Protein AF-A0A7Y7NU01-F1 (afdb_monomer)

Secondary structure (DSSP, 8-state):
-HHHHHHHHHHHHHHHHTT-EEEEEEPPPEEEEEEES-TTEEEEEEEETTEEEE---BTTBEEEEE---EEEEEEETTEEEEEE-GGGSEEEEEEETTEEEEEEEHHHHHTSPB-TTS-EEET--

pLDDT: mean 85.13, std 8.86, range [50.81, 93.75]

Solvent-accessible surface area (backbone atoms only — not comparable to full-atom values): 7264 Å² total; per-residue (Å²): 113,72,69,64,53,53,52,51,53,50,53,52,52,52,59,60,68,66,46,65,45,79,43,81,42,68,39,75,63,46,77,47,44,34,34,60,83,52,89,78,49,47,41,30,36,55,74,55,98,89,40,68,45,78,62,70,62,58,95,70,31,35,76,44,79,44,71,59,35,74,31,24,32,34,34,45,86,90,44,77,42,79,73,39,59,41,47,70,42,71,39,36,39,35,23,50,91,89,39,83,73,49,72,33,21,54,62,56,52,77,69,44,59,59,51,100,86,71,29,33,43,50,77,80,128

Nearest PDB structures (foldseek):
  4zhx-assembly1_B  TM=3.955E-01  e=5.283E-02  Homo sapiens
  6e4u-assembly1_B  TM=3.903E-01  e=1.399E-01  Rattus norvegicus
  5t5t-assembly1_B  TM=3.977E-01  e=1.325E-01  Rattus norvegicus
  8bik-assembly1_B  TM=3.915E-01  e=1.325E-01  Homo sapiens
  6c9j-assembly1_B  TM=3.916E-01  e=1.935E-01  Homo sapiens

Structure (mmCIF, N/CA/C/O backbone):
data_AF-A0A7Y7NU01-F1
#
_entry.id   AF-A0A7Y7NU01-F1
#
loop_
_atom_site.group_PDB
_atom_site.id
_atom_site.type_symbol
_atom_site.label_atom_id
_atom_site.label_alt_id
_atom_site.label_comp_id
_atom_site.label_asym_id
_atom_site.label_entity_id
_atom_site.label_seq_id
_atom_site.pdbx_PDB_ins_code
_atom_site.Cartn_x
_atom_site.Cartn_y
_atom_site.Cartn_z
_atom_site.occupancy
_atom_site.B_iso_or_equiv
_atom_site.auth_seq_id
_atom_site.auth_comp_id
_atom_site.auth_asym_id
_atom_site.auth_atom_id
_atom_site.pdbx_PDB_model_num
ATOM 1 N N . MET A 1 1 ? 42.199 12.076 -42.355 1.00 56.09 1 MET A N 1
ATOM 2 C CA . MET A 1 1 ? 41.916 12.281 -40.913 1.00 56.09 1 MET A CA 1
ATOM 3 C C . MET A 1 1 ? 40.520 12.841 -40.613 1.00 56.09 1 MET A C 1
ATOM 5 O O . MET A 1 1 ? 39.894 12.335 -39.696 1.00 56.09 1 MET A O 1
ATOM 9 N N . LYS A 1 2 ? 39.974 13.817 -41.366 1.00 61.47 2 LYS A N 1
ATOM 10 C CA . LYS A 1 2 ? 38.631 14.384 -41.079 1.00 61.47 2 LYS A CA 1
ATOM 11 C C . LYS A 1 2 ? 37.463 13.379 -41.192 1.00 61.47 2 LYS A C 1
ATOM 13 O O . LYS A 1 2 ? 36.565 13.400 -40.359 1.00 61.47 2 LYS A O 1
ATOM 18 N N . LYS A 1 3 ? 37.494 12.467 -42.177 1.00 63.00 3 LYS A N 1
ATOM 19 C CA . LYS A 1 3 ? 36.436 11.452 -42.384 1.00 63.00 3 LYS A CA 1
ATOM 20 C C . LYS A 1 3 ? 36.371 10.413 -41.255 1.00 63.00 3 LYS A C 1
ATOM 22 O O . LYS A 1 3 ? 35.284 10.080 -40.802 1.00 63.00 3 LYS A O 1
ATOM 27 N N . SER A 1 4 ? 37.521 9.954 -40.762 1.00 66.62 4 SER A N 1
ATOM 28 C CA . SER A 1 4 ? 37.606 8.982 -39.665 1.00 66.62 4 SER A CA 1
ATOM 29 C C . SER A 1 4 ? 37.166 9.569 -38.319 1.00 66.62 4 SER A C 1
ATOM 31 O O . SER A 1 4 ? 36.479 8.892 -37.562 1.00 66.62 4 SER A O 1
ATOM 33 N N . PHE A 1 5 ? 37.468 10.844 -38.054 1.00 73.00 5 PHE A N 1
ATOM 34 C CA . PHE A 1 5 ? 36.983 11.546 -36.859 1.00 73.00 5 PHE A CA 1
ATOM 35 C C . PHE A 1 5 ? 35.451 11.709 -36.855 1.00 73.00 5 PHE A C 1
ATOM 37 O O . PHE A 1 5 ? 34.803 11.454 -35.845 1.00 73.00 5 PHE A O 1
ATOM 44 N N . SER A 1 6 ? 34.851 12.058 -38.000 1.00 76.31 6 SER A N 1
ATOM 45 C CA . SER A 1 6 ? 33.394 12.234 -38.109 1.00 76.31 6 SER A CA 1
ATOM 46 C C . SER A 1 6 ? 32.619 10.926 -37.921 1.00 76.31 6 SER A C 1
ATOM 48 O O . SER A 1 6 ? 31.551 10.932 -37.317 1.00 76.31 6 SER A O 1
ATOM 50 N N . ILE A 1 7 ? 33.159 9.802 -38.406 1.00 79.00 7 ILE A N 1
ATOM 51 C CA . ILE A 1 7 ? 32.553 8.475 -38.212 1.00 79.00 7 ILE A CA 1
ATOM 52 C C . ILE A 1 7 ? 32.593 8.092 -36.730 1.00 79.00 7 ILE A C 1
ATOM 54 O O . ILE A 1 7 ? 31.606 7.597 -36.196 1.00 79.00 7 ILE A O 1
ATOM 58 N N . PHE A 1 8 ? 33.699 8.381 -36.044 1.00 80.62 8 PHE A N 1
ATOM 59 C CA . PHE A 1 8 ? 33.844 8.083 -34.622 1.00 80.62 8 PHE A CA 1
ATOM 60 C C . PHE A 1 8 ? 32.836 8.860 -33.754 1.00 80.62 8 PHE A C 1
ATOM 62 O O . PHE A 1 8 ? 32.182 8.275 -32.893 1.00 80.62 8 PHE A O 1
ATOM 69 N N . VAL A 1 9 ? 32.633 10.153 -34.033 1.00 80.25 9 VAL A N 1
ATOM 70 C CA . VAL A 1 9 ? 31.630 10.988 -33.340 1.00 80.25 9 VAL A CA 1
ATOM 71 C C . VAL A 1 9 ? 30.197 10.507 -33.611 1.00 80.25 9 VAL A C 1
ATOM 73 O O . VAL A 1 9 ? 29.367 10.496 -32.698 1.00 80.25 9 VAL A O 1
ATOM 76 N N . LEU A 1 10 ? 29.910 10.068 -34.842 1.00 79.94 10 LEU A N 1
ATOM 77 C CA . LEU A 1 10 ? 28.608 9.508 -35.213 1.00 79.94 10 LEU A CA 1
ATOM 78 C C . LEU A 1 10 ? 28.321 8.207 -34.445 1.00 79.94 10 LEU A C 1
ATOM 80 O O . LEU A 1 10 ? 27.246 8.059 -33.869 1.00 79.94 10 LEU A O 1
ATOM 84 N N . VAL A 1 11 ? 29.297 7.293 -34.386 1.00 79.88 11 VAL A N 1
ATOM 85 C CA . VAL A 1 11 ? 29.176 6.018 -33.660 1.00 79.88 11 VAL A CA 1
ATOM 86 C C . VAL A 1 11 ? 28.970 6.257 -32.163 1.00 79.88 11 VAL A C 1
ATOM 88 O O . VAL A 1 11 ? 28.079 5.653 -31.571 1.00 79.88 11 VAL A O 1
ATOM 91 N N . ILE A 1 12 ? 29.717 7.185 -31.555 1.00 77.44 12 ILE A N 1
ATOM 92 C CA . ILE A 1 12 ? 29.535 7.546 -30.139 1.00 77.44 12 ILE A CA 1
ATOM 93 C C . ILE A 1 12 ? 28.136 8.117 -29.886 1.00 77.44 12 ILE A C 1
ATOM 95 O O . ILE A 1 12 ? 27.485 7.712 -28.922 1.00 77.44 12 ILE A O 1
ATOM 99 N N . SER A 1 13 ? 27.646 9.007 -30.754 1.00 72.56 13 SER A N 1
ATOM 100 C CA . SER A 1 13 ? 26.300 9.575 -30.604 1.00 72.56 13 SER A CA 1
ATOM 101 C C . SER A 1 13 ? 25.223 8.492 -30.673 1.00 72.56 13 SER A C 1
ATOM 103 O O . SER A 1 13 ? 24.366 8.431 -29.795 1.00 72.56 13 SER A O 1
ATOM 105 N N . ILE A 1 14 ? 25.295 7.582 -31.650 1.00 74.88 14 ILE A N 1
ATOM 106 C CA . ILE A 1 14 ? 24.332 6.477 -31.792 1.00 74.88 14 ILE A CA 1
ATOM 107 C C . ILE A 1 14 ? 24.363 5.561 -30.558 1.00 74.88 14 ILE A C 1
ATOM 109 O O . ILE A 1 14 ? 23.308 5.229 -30.010 1.00 74.88 14 ILE A O 1
ATOM 113 N N . CYS A 1 15 ? 25.551 5.213 -30.055 1.00 68.00 15 CYS A N 1
ATOM 114 C CA . CYS A 1 15 ? 25.695 4.397 -28.847 1.00 68.00 15 CYS A CA 1
ATOM 115 C C . CYS A 1 15 ? 25.086 5.065 -27.600 1.00 68.00 15 CYS A C 1
ATOM 117 O O . CYS A 1 15 ? 24.532 4.372 -26.747 1.00 68.00 15 CYS A O 1
ATOM 119 N N . MET A 1 16 ? 25.130 6.399 -27.496 1.00 67.38 16 MET A N 1
ATOM 120 C CA . MET A 1 16 ? 24.507 7.124 -26.382 1.00 67.38 16 MET A CA 1
ATOM 121 C C . MET A 1 16 ? 22.975 7.145 -26.461 1.00 67.38 16 MET A C 1
ATOM 123 O O . MET A 1 16 ? 22.323 6.962 -25.433 1.00 67.38 16 MET A O 1
ATOM 127 N N . PHE A 1 17 ? 22.387 7.286 -27.654 1.00 64.88 17 PHE A N 1
ATOM 128 C CA . PHE A 1 17 ? 20.925 7.245 -27.829 1.00 64.88 17 PHE A CA 1
ATOM 129 C C . PHE A 1 17 ? 20.328 5.835 -27.689 1.00 64.88 17 PHE A C 1
ATOM 131 O O . PHE A 1 17 ? 19.162 5.694 -27.328 1.00 64.88 17 PHE A O 1
ATOM 138 N N . SER A 1 18 ? 21.135 4.792 -27.898 1.00 62.59 18 SER A N 1
ATOM 139 C CA . SER A 1 18 ? 20.713 3.384 -27.797 1.00 62.59 18 SER A CA 1
ATOM 140 C C . SER A 1 18 ? 20.455 2.911 -26.360 1.00 62.59 18 SER A C 1
ATOM 142 O O . SER A 1 18 ? 19.869 1.854 -26.153 1.00 62.59 18 SER A O 1
ATOM 144 N N . ASN A 1 19 ? 20.890 3.667 -25.347 1.00 64.44 19 ASN A N 1
ATOM 145 C CA . ASN A 1 19 ? 20.866 3.229 -23.948 1.00 64.44 19 ASN A CA 1
ATOM 146 C C . ASN A 1 19 ? 19.574 3.620 -23.205 1.00 64.44 19 ASN A C 1
ATOM 148 O O . ASN A 1 19 ? 19.583 3.850 -21.993 1.00 64.44 19 ASN A O 1
ATOM 152 N N . CYS A 1 20 ? 18.473 3.752 -23.948 1.00 70.75 20 CYS A N 1
ATOM 153 C CA . CYS A 1 20 ? 17.147 4.017 -23.413 1.00 70.75 20 CYS A CA 1
ATOM 154 C C . CYS A 1 20 ? 16.422 2.686 -23.189 1.00 70.75 20 CYS A C 1
ATOM 156 O O . CYS A 1 20 ? 16.002 2.033 -24.141 1.00 70.75 20 CYS A O 1
ATOM 158 N N . ALA A 1 21 ? 16.294 2.270 -21.931 1.00 80.94 21 ALA A N 1
ATOM 159 C CA . ALA A 1 21 ? 15.650 1.011 -21.569 1.00 80.94 21 ALA A CA 1
ATOM 160 C C . ALA A 1 21 ? 14.476 1.259 -20.620 1.00 80.94 21 ALA A C 1
ATOM 162 O O . ALA A 1 21 ? 14.574 2.059 -19.685 1.00 80.94 21 ALA A O 1
ATOM 163 N N . LYS A 1 22 ? 13.369 0.554 -20.857 1.00 83.94 22 LYS A N 1
ATOM 164 C CA . LYS A 1 22 ? 12.224 0.505 -19.946 1.00 83.94 22 LYS A CA 1
ATOM 165 C C . LYS A 1 22 ? 12.354 -0.732 -19.070 1.00 83.94 22 LYS A C 1
ATOM 167 O O . LYS A 1 22 ? 12.627 -1.816 -19.574 1.00 83.94 22 LYS A O 1
ATOM 172 N N . PHE A 1 23 ? 12.170 -0.547 -17.773 1.00 85.44 23 PHE A N 1
ATOM 173 C CA . PHE A 1 23 ? 12.178 -1.615 -16.788 1.00 85.44 23 PHE A CA 1
ATOM 174 C C . PHE A 1 23 ? 10.818 -1.663 -16.119 1.00 85.44 23 PHE A C 1
ATOM 176 O O . P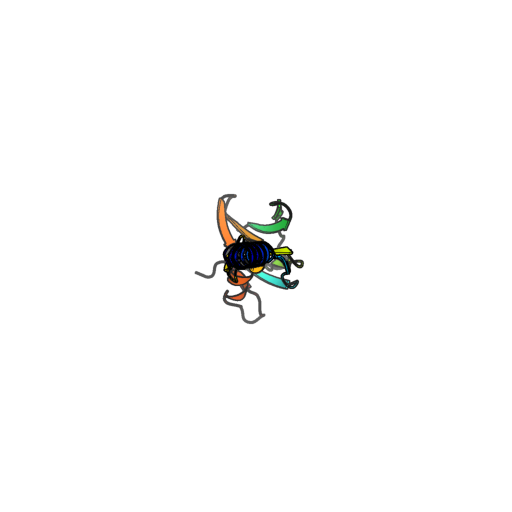HE A 1 23 ? 10.347 -0.647 -15.608 1.00 85.44 23 PHE A O 1
ATOM 183 N N . GLU A 1 24 ? 10.218 -2.844 -16.106 1.00 87.12 24 GLU A N 1
ATOM 184 C CA . GLU A 1 24 ? 9.020 -3.123 -15.328 1.00 87.12 24 GLU A CA 1
ATOM 185 C C . GLU A 1 24 ? 9.429 -3.619 -13.942 1.00 87.12 24 GLU A C 1
ATOM 187 O O . GLU A 1 24 ? 10.399 -4.364 -13.783 1.00 87.12 24 GLU A O 1
ATOM 192 N N . THR A 1 25 ? 8.704 -3.174 -12.926 1.00 86.31 25 THR A N 1
ATOM 193 C CA . THR A 1 25 ? 8.870 -3.626 -11.543 1.00 86.31 25 THR A CA 1
ATOM 194 C C . THR A 1 25 ? 7.524 -4.081 -11.011 1.00 86.31 25 THR A C 1
ATOM 196 O O . THR A 1 25 ? 6.491 -3.575 -11.439 1.00 86.31 25 THR A O 1
ATOM 199 N N . GLN A 1 26 ? 7.519 -5.015 -10.068 1.00 87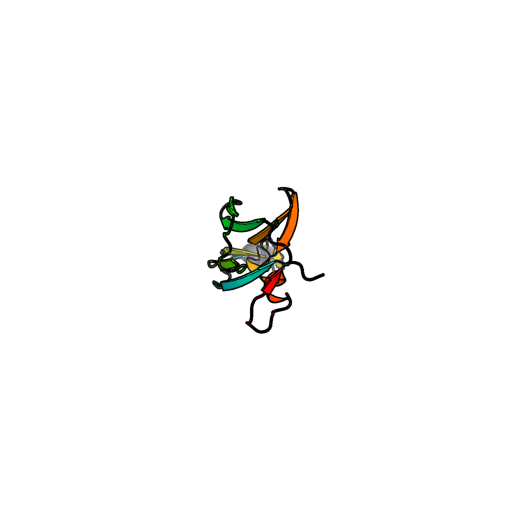.62 26 GLN A N 1
ATOM 200 C CA . GLN A 1 26 ? 6.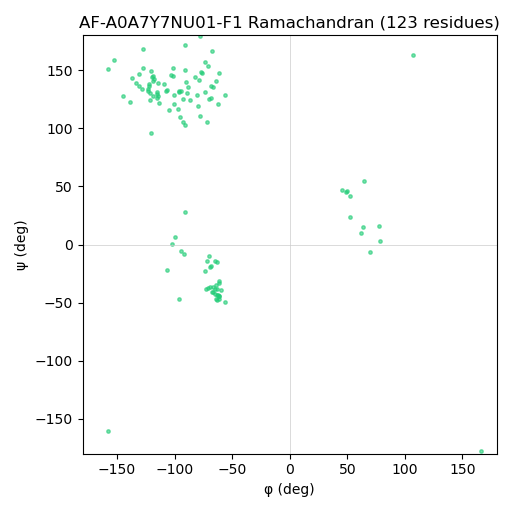297 -5.444 -9.394 1.00 87.62 26 GLN A CA 1
ATOM 201 C C . GLN A 1 26 ? 6.532 -5.506 -7.891 1.00 87.62 26 GLN A C 1
ATOM 203 O O . GLN A 1 26 ? 7.580 -5.992 -7.457 1.00 87.62 26 GLN A O 1
ATOM 208 N N . SER A 1 27 ? 5.551 -5.049 -7.113 1.00 88.31 27 SER A N 1
ATOM 209 C CA . SER A 1 27 ? 5.533 -5.330 -5.682 1.00 88.31 27 SER A CA 1
ATOM 210 C C . SER A 1 27 ? 5.158 -6.783 -5.426 1.00 88.31 27 SER A C 1
ATOM 212 O O . SER A 1 27 ? 4.514 -7.454 -6.235 1.00 88.31 27 SER A O 1
ATOM 214 N N . LYS A 1 28 ? 5.554 -7.280 -4.256 1.00 89.31 28 LYS A N 1
ATOM 215 C CA . LYS A 1 28 ? 5.103 -8.585 -3.774 1.00 89.31 28 LYS A CA 1
ATOM 216 C C . LYS A 1 28 ? 3.663 -8.479 -3.257 1.00 89.31 28 LYS A C 1
ATOM 218 O O . LYS A 1 28 ? 3.326 -7.451 -2.670 1.00 89.31 28 LYS A O 1
ATOM 223 N N . PRO A 1 29 ? 2.846 -9.537 -3.392 1.00 91.00 29 PRO A N 1
ATOM 224 C CA . PRO A 1 29 ? 1.554 -9.586 -2.722 1.00 91.00 29 PRO A CA 1
ATOM 225 C C . PRO A 1 29 ? 1.739 -9.537 -1.199 1.00 91.00 29 PRO A C 1
ATOM 227 O O . PRO A 1 29 ? 2.747 -10.016 -0.655 1.00 91.00 29 PRO A O 1
ATOM 230 N N . ARG A 1 30 ? 0.772 -8.927 -0.515 1.00 92.25 30 ARG A N 1
ATOM 231 C CA . ARG A 1 30 ? 0.790 -8.700 0.932 1.00 92.25 30 ARG A CA 1
ATOM 232 C C . ARG A 1 30 ? -0.572 -8.999 1.532 1.00 92.25 30 ARG A C 1
ATOM 234 O O . ARG A 1 30 ? -1.593 -8.679 0.932 1.00 92.25 30 ARG A O 1
ATOM 241 N N . HIS A 1 31 ? -0.554 -9.564 2.731 1.00 92.12 31 HIS A N 1
ATOM 242 C CA . HIS A 1 31 ? -1.731 -9.706 3.571 1.00 92.12 31 HIS A CA 1
ATOM 243 C C . HIS A 1 31 ? -1.524 -8.875 4.830 1.00 92.12 31 HIS A C 1
ATOM 245 O O . HIS A 1 31 ? -0.483 -8.994 5.481 1.00 92.12 31 HIS A O 1
ATOM 251 N N . TYR A 1 32 ? -2.504 -8.047 5.168 1.00 91.94 32 TYR A N 1
ATOM 252 C CA . TYR A 1 32 ? -2.468 -7.211 6.356 1.00 91.94 32 TYR A CA 1
ATOM 253 C C . TYR A 1 32 ? -3.760 -7.335 7.152 1.00 91.94 32 TYR A C 1
ATOM 255 O O . TYR A 1 32 ? -4.852 -7.462 6.597 1.00 91.94 32 TYR A O 1
ATOM 263 N N . GLN A 1 33 ? -3.609 -7.233 8.467 1.00 92.25 33 GLN A N 1
ATOM 264 C CA . GLN A 1 33 ? -4.713 -7.087 9.401 1.00 92.25 33 GLN A CA 1
ATOM 265 C C . GLN A 1 33 ? -4.605 -5.719 10.054 1.00 92.25 33 GLN A C 1
ATOM 267 O O . GLN A 1 33 ? -3.550 -5.369 10.588 1.00 92.25 33 GLN A O 1
ATOM 272 N N . PHE A 1 34 ? -5.688 -4.953 10.015 1.00 90.50 34 PHE A N 1
ATOM 273 C CA . PHE A 1 34 ? -5.729 -3.605 10.558 1.00 90.50 34 PHE A CA 1
ATOM 274 C C . PHE A 1 34 ? -6.754 -3.480 11.667 1.00 90.50 34 PHE A C 1
ATOM 276 O O . PHE A 1 34 ? -7.849 -4.034 11.578 1.00 90.50 34 PHE A O 1
ATOM 283 N N . MET A 1 35 ? -6.425 -2.660 12.656 1.00 89.38 35 MET A N 1
ATOM 284 C CA . MET A 1 35 ? -7.379 -2.167 13.637 1.00 89.38 35 MET A CA 1
ATOM 285 C C . MET A 1 35 ? -7.377 -0.641 13.592 1.00 89.38 35 MET A C 1
ATOM 287 O O . MET A 1 35 ? -6.320 -0.012 13.504 1.00 89.38 35 MET A O 1
ATOM 291 N N . VAL A 1 36 ? -8.567 -0.050 13.621 1.00 85.69 36 VAL A N 1
ATOM 292 C CA . VAL A 1 36 ? -8.755 1.401 13.715 1.00 85.69 36 VAL A CA 1
ATOM 293 C C . VAL A 1 36 ? -9.163 1.756 15.137 1.00 85.69 36 VAL A C 1
ATOM 295 O O . VAL A 1 36 ? -9.875 0.999 15.793 1.00 85.69 36 VAL A O 1
ATOM 298 N N . GLU A 1 37 ? -8.720 2.917 15.613 1.00 80.00 37 GLU A N 1
ATOM 299 C CA . GLU A 1 37 ? -9.041 3.393 16.964 1.00 80.00 37 GLU A CA 1
ATOM 300 C C . GLU A 1 37 ? -10.545 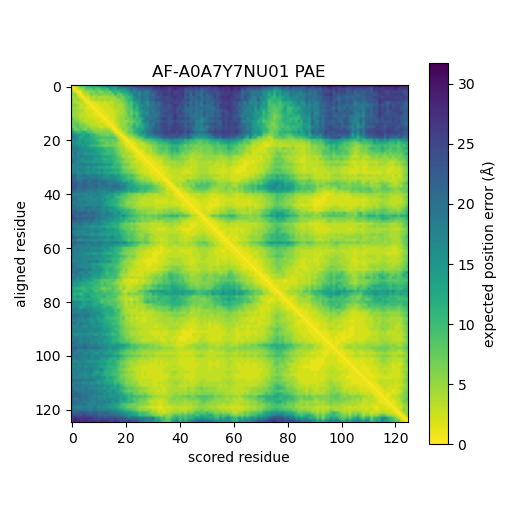3.650 17.148 1.00 80.00 37 GLU A C 1
ATOM 302 O O . GLU A 1 37 ? -11.094 3.406 18.221 1.00 80.00 37 GLU A O 1
ATOM 307 N N . LYS A 1 38 ? -11.220 4.127 16.092 1.00 81.31 38 LYS A N 1
ATOM 308 C CA . LYS A 1 38 ? -12.634 4.506 16.143 1.00 81.31 38 LYS A CA 1
ATOM 309 C C . LYS A 1 38 ? -13.483 3.722 15.144 1.00 81.31 38 LYS A C 1
ATOM 311 O O . LYS A 1 38 ? -13.157 3.731 13.955 1.00 81.31 38 LYS A O 1
ATOM 316 N N . PRO A 1 39 ? -14.606 3.128 15.582 1.00 77.31 39 PRO A N 1
ATOM 317 C CA . PRO A 1 39 ? -15.471 2.325 14.718 1.00 77.31 39 PRO A CA 1
ATOM 318 C C . PRO A 1 39 ? -16.211 3.157 13.659 1.00 77.31 39 PRO A C 1
ATOM 320 O O . PRO A 1 39 ? -16.652 2.614 12.653 1.00 77.31 39 PRO A O 1
ATOM 323 N N . GLU A 1 40 ? -16.334 4.475 13.847 1.00 83.81 40 GLU A N 1
ATOM 324 C CA . GLU A 1 40 ? -16.950 5.385 12.869 1.00 83.81 40 GLU A CA 1
ATOM 325 C C . GLU A 1 40 ? -16.113 5.606 11.596 1.00 83.81 40 GLU A C 1
ATOM 327 O O . GLU A 1 40 ? -16.586 6.219 10.634 1.00 83.81 40 GLU A O 1
ATOM 332 N N . TYR A 1 41 ? -14.861 5.143 11.574 1.00 89.25 41 TYR A N 1
ATOM 333 C CA . TYR A 1 41 ? -13.982 5.317 10.428 1.00 89.25 41 TYR A CA 1
ATOM 334 C C . TYR A 1 41 ? -14.272 4.290 9.335 1.00 89.25 41 TYR A C 1
ATOM 336 O O . TYR A 1 41 ? -14.261 3.080 9.552 1.00 89.25 41 TYR A O 1
ATOM 344 N N . LYS A 1 42 ? -14.464 4.788 8.112 1.00 90.56 42 LYS A N 1
ATOM 345 C CA . LYS A 1 42 ? -14.559 3.959 6.911 1.00 90.56 42 LYS A CA 1
ATOM 346 C C . LYS A 1 42 ? -13.156 3.717 6.376 1.00 90.56 42 LYS A C 1
ATOM 348 O O . LYS A 1 42 ? -12.432 4.669 6.083 1.00 90.56 42 LYS A O 1
ATOM 353 N N . VAL A 1 43 ? -12.786 2.452 6.211 1.00 92.38 43 VAL A N 1
ATOM 354 C CA . VAL A 1 43 ? -11.531 2.061 5.563 1.00 92.38 43 VAL A CA 1
ATOM 355 C C . VAL A 1 43 ? -11.837 1.656 4.127 1.00 92.38 43 VAL A C 1
ATOM 357 O O . VAL A 1 43 ? -12.731 0.849 3.880 1.00 92.38 43 VAL A O 1
ATOM 360 N N . MET A 1 44 ? -11.113 2.222 3.169 1.00 93.38 44 MET A N 1
ATOM 361 C CA . MET A 1 44 ? -11.225 1.890 1.752 1.00 93.38 44 MET A CA 1
ATOM 362 C C . MET A 1 44 ? -9.895 1.362 1.232 1.00 93.38 44 MET A C 1
ATOM 364 O O . MET A 1 44 ? -8.838 1.852 1.624 1.00 93.38 44 MET A O 1
ATOM 368 N N . ILE A 1 45 ? -9.953 0.394 0.324 1.00 93.75 45 ILE A N 1
ATOM 369 C CA . ILE A 1 45 ? -8.793 -0.192 -0.345 1.00 93.75 45 ILE A CA 1
ATOM 370 C C . ILE A 1 45 ? -8.816 0.125 -1.836 1.00 93.75 45 ILE A C 1
ATOM 372 O O . ILE A 1 45 ? -9.869 0.057 -2.470 1.00 93.75 45 ILE A O 1
ATOM 376 N N . HIS A 1 46 ? -7.657 0.443 -2.397 1.00 91.19 46 HIS A N 1
ATOM 377 C CA . HIS A 1 46 ? -7.467 0.621 -3.829 1.00 91.19 46 HIS A CA 1
ATOM 378 C C . HIS A 1 46 ? -7.606 -0.721 -4.565 1.00 91.19 46 HIS A C 1
ATOM 380 O O . HIS A 1 46 ? -6.916 -1.689 -4.241 1.00 91.19 46 HIS A O 1
ATOM 386 N N . LYS A 1 47 ? -8.477 -0.780 -5.577 1.00 86.12 47 LYS A N 1
ATOM 387 C CA . LYS A 1 47 ? -8.739 -1.983 -6.390 1.00 86.12 47 LYS A CA 1
ATOM 388 C C . LYS A 1 47 ? -8.058 -1.970 -7.760 1.00 86.12 47 LYS A C 1
ATOM 390 O O . LYS A 1 47 ? -8.159 -2.947 -8.494 1.00 86.12 47 LYS A O 1
ATOM 395 N N . GLY A 1 48 ? -7.316 -0.913 -8.077 1.00 80.75 48 GLY A N 1
ATOM 396 C CA . GLY A 1 48 ? -6.774 -0.684 -9.416 1.00 80.75 48 GLY A CA 1
ATOM 397 C C . GLY A 1 48 ? -7.522 0.442 -10.121 1.00 80.75 48 GLY A C 1
ATOM 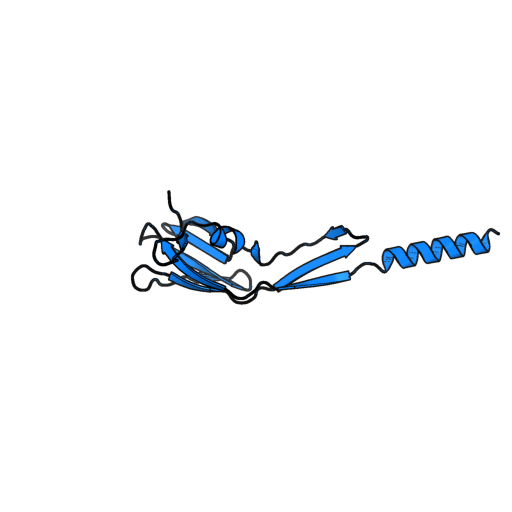398 O O . GLY A 1 48 ? -8.594 0.843 -9.686 1.00 80.75 48 GLY A O 1
ATOM 399 N N . ALA A 1 49 ? -6.930 0.980 -11.190 1.00 78.50 49 ALA A N 1
ATOM 400 C CA . ALA A 1 49 ? -7.542 2.012 -12.038 1.00 78.50 49 ALA A CA 1
ATOM 401 C C . ALA A 1 49 ? -8.074 3.267 -11.298 1.00 78.50 49 ALA A C 1
ATOM 403 O O . ALA A 1 49 ? -8.941 3.965 -11.813 1.00 78.50 49 ALA A O 1
ATOM 404 N N . GLY A 1 50 ? -7.551 3.578 -10.104 1.00 79.75 50 GLY A N 1
ATOM 405 C CA . GLY A 1 50 ? -8.022 4.698 -9.281 1.00 79.75 50 GLY A CA 1
ATOM 406 C C . GLY A 1 50 ? -9.318 4.420 -8.514 1.00 79.75 50 GLY A C 1
ATOM 407 O O . GLY A 1 50 ? -9.808 5.305 -7.811 1.00 79.75 50 GLY A O 1
ATOM 408 N N . GLU A 1 51 ? -9.860 3.206 -8.608 1.00 88.00 51 GLU A N 1
ATOM 409 C CA . GLU A 1 51 ? -11.052 2.791 -7.882 1.00 88.00 51 GLU A CA 1
ATOM 410 C C . GLU A 1 51 ? -10.713 2.362 -6.457 1.00 88.00 51 GLU A C 1
ATOM 412 O O . GLU A 1 51 ? -9.687 1.728 -6.185 1.00 88.00 51 GLU A O 1
ATOM 417 N N . PHE A 1 52 ? -11.621 2.679 -5.538 1.00 91.44 52 PHE A N 1
ATOM 418 C CA . PHE A 1 52 ? -11.517 2.286 -4.144 1.00 91.44 52 PHE A CA 1
ATOM 419 C C . PHE A 1 52 ? -12.805 1.613 -3.686 1.00 91.44 52 PHE A C 1
ATOM 421 O O . PHE A 1 52 ? -13.897 2.137 -3.894 1.00 91.44 52 PHE A O 1
ATOM 428 N N . SER A 1 53 ? -12.668 0.484 -2.999 1.00 92.38 53 SER A N 1
ATOM 429 C CA . SER A 1 53 ? -13.784 -0.237 -2.390 1.00 92.38 53 SER A CA 1
ATOM 430 C C . SER A 1 53 ? -13.727 -0.123 -0.874 1.00 92.38 53 SER A C 1
ATOM 432 O O . SER A 1 53 ? -12.654 -0.272 -0.287 1.00 92.38 53 SER A O 1
ATOM 434 N N . GLN A 1 54 ? -14.871 0.084 -0.229 1.00 92.50 54 GLN A N 1
ATOM 435 C CA . GLN A 1 54 ? -14.959 0.052 1.228 1.00 92.50 54 GLN A CA 1
ATOM 436 C C . GLN A 1 54 ? -14.729 -1.371 1.757 1.00 92.50 54 GLN A C 1
ATOM 438 O O . GLN A 1 54 ? -15.257 -2.342 1.217 1.00 92.50 54 GLN A O 1
ATOM 443 N N . LEU A 1 55 ? -13.935 -1.484 2.819 1.00 91.56 55 LEU A N 1
ATOM 444 C CA . LEU A 1 55 ? -13.711 -2.722 3.554 1.00 91.56 55 LEU A CA 1
ATOM 445 C C . LEU A 1 55 ? -14.714 -2.850 4.699 1.00 91.56 55 LEU A C 1
ATOM 447 O O . LEU A 1 55 ? -15.143 -1.856 5.287 1.00 91.56 55 LEU A O 1
ATOM 451 N N . THR A 1 56 ? -15.049 -4.091 5.038 1.00 89.81 56 THR A N 1
ATOM 452 C CA . THR A 1 56 ? -15.890 -4.413 6.196 1.00 89.81 56 THR A CA 1
ATOM 453 C C . THR A 1 56 ? -15.017 -5.030 7.280 1.00 89.81 56 THR A C 1
ATOM 455 O O . THR A 1 56 ? -14.215 -5.917 6.988 1.00 89.81 56 THR A O 1
ATOM 458 N N . ALA A 1 57 ? -15.154 -4.548 8.513 1.00 89.56 57 ALA A N 1
ATOM 459 C CA . ALA A 1 57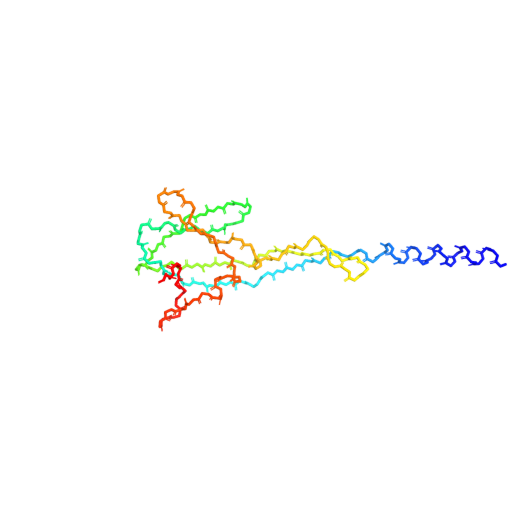 ? -14.477 -5.142 9.657 1.00 89.56 57 ALA A CA 1
ATOM 460 C C . ALA A 1 57 ? -15.216 -6.400 10.122 1.00 89.56 57 ALA A C 1
ATOM 462 O O . ALA A 1 57 ? -16.445 -6.420 10.176 1.00 89.56 57 ALA A O 1
ATOM 463 N N . ILE A 1 58 ? -14.456 -7.417 10.512 1.00 88.56 58 ILE A N 1
ATOM 464 C CA . ILE A 1 58 ? -14.941 -8.595 11.232 1.00 88.56 58 ILE A CA 1
ATOM 465 C C . ILE A 1 58 ? -14.296 -8.524 12.614 1.00 88.56 58 ILE A C 1
ATOM 467 O O . ILE A 1 58 ? -13.075 -8.418 12.705 1.00 88.56 58 ILE A O 1
ATOM 471 N N . ASP A 1 59 ? -15.098 -8.486 13.679 1.00 85.94 59 ASP A N 1
ATOM 472 C CA . ASP A 1 59 ? -14.616 -8.338 15.064 1.00 85.94 59 ASP A CA 1
ATOM 473 C C . ASP A 1 59 ? -13.669 -7.139 15.273 1.00 85.94 59 ASP A C 1
ATOM 475 O O . ASP A 1 59 ? -12.646 -7.229 15.950 1.00 85.94 59 ASP A O 1
ATOM 479 N N . ASN A 1 60 ? -14.005 -5.994 14.664 1.00 85.94 60 ASN A N 1
ATOM 480 C CA . ASN A 1 60 ? -13.204 -4.760 14.668 1.00 85.94 60 ASN A CA 1
ATOM 481 C C . ASN A 1 60 ? -11.828 -4.874 13.970 1.00 85.94 60 ASN A C 1
ATOM 483 O O . ASN A 1 60 ? -10.972 -4.002 14.125 1.00 85.94 60 ASN A O 1
ATOM 487 N N . VAL A 1 61 ? -11.618 -5.926 13.174 1.00 88.69 61 VAL A N 1
ATOM 488 C CA . VAL A 1 61 ? -10.400 -6.149 12.387 1.00 88.69 61 VAL A CA 1
ATOM 489 C C . VAL A 1 61 ? -10.725 -6.103 10.898 1.00 88.69 61 VAL A C 1
ATOM 491 O O . VAL A 1 61 ? -11.642 -6.768 10.418 1.00 88.69 61 VAL A O 1
ATOM 494 N N . PHE A 1 62 ? -9.947 -5.333 10.142 1.00 91.38 62 PHE A N 1
ATOM 495 C CA . PHE A 1 62 ? -10.006 -5.323 8.684 1.00 91.38 62 PHE A CA 1
ATOM 496 C C . PHE A 1 62 ? -8.917 -6.235 8.131 1.00 91.38 62 PHE A C 1
ATOM 498 O O . PHE A 1 62 ? -7.731 -5.961 8.307 1.00 91.38 62 PHE A O 1
ATOM 505 N N . ASN A 1 63 ? -9.319 -7.294 7.433 1.00 91.50 63 ASN A N 1
ATOM 506 C CA . ASN A 1 63 ? -8.400 -8.174 6.717 1.00 91.50 63 ASN A CA 1
ATOM 507 C C . ASN A 1 63 ? -8.292 -7.722 5.265 1.00 91.50 63 ASN A C 1
ATOM 509 O O . ASN A 1 63 ? -9.304 -7.453 4.613 1.00 91.50 63 ASN A O 1
ATOM 513 N N . VAL A 1 64 ? -7.064 -7.614 4.773 1.00 91.50 64 VAL A N 1
ATOM 514 C CA . VAL A 1 64 ? -6.778 -7.003 3.481 1.00 91.50 64 VAL A CA 1
ATOM 515 C C . VAL A 1 64 ? -5.719 -7.788 2.735 1.00 91.50 64 VAL A C 1
ATOM 517 O O . VAL A 1 64 ? -4.584 -7.904 3.190 1.00 91.50 64 VAL A O 1
ATOM 520 N N . ASP A 1 65 ? -6.087 -8.222 1.535 1.00 90.94 65 ASP A N 1
ATOM 521 C CA . ASP A 1 65 ? -5.169 -8.762 0.544 1.00 90.94 65 ASP A CA 1
ATOM 522 C C . ASP A 1 65 ? -4.846 -7.695 -0.499 1.00 90.94 65 ASP A C 1
ATOM 524 O O . ASP A 1 65 ? -5.731 -7.184 -1.193 1.00 90.94 65 ASP A O 1
ATOM 528 N N . ILE A 1 66 ? -3.563 -7.367 -0.618 1.00 89.81 66 ILE A N 1
ATOM 529 C CA . ILE A 1 66 ? -3.043 -6.481 -1.655 1.00 89.81 66 ILE A CA 1
ATOM 530 C C . ILE A 1 66 ? -2.337 -7.352 -2.691 1.00 89.81 66 ILE A C 1
ATOM 532 O O . ILE A 1 66 ? -1.335 -8.004 -2.365 1.00 89.81 66 ILE A O 1
ATOM 536 N N . PRO A 1 67 ? -2.838 -7.391 -3.938 1.00 89.19 67 PRO A N 1
ATOM 537 C CA . PRO A 1 67 ? -2.178 -8.126 -5.004 1.00 89.19 67 PRO A CA 1
ATOM 538 C C . PRO A 1 67 ? -0.844 -7.466 -5.373 1.00 89.19 67 PRO A C 1
ATOM 540 O O . PRO A 1 67 ? -0.570 -6.319 -5.015 1.00 89.19 67 PRO A O 1
ATOM 543 N N . ALA A 1 68 ? -0.021 -8.187 -6.133 1.00 89.19 68 ALA A N 1
ATOM 544 C CA . ALA A 1 68 ? 1.160 -7.598 -6.752 1.00 89.19 68 ALA A CA 1
ATOM 545 C C . ALA A 1 68 ? 0.750 -6.399 -7.622 1.00 89.19 68 ALA A C 1
ATOM 547 O O . ALA A 1 68 ? -0.145 -6.506 -8.463 1.00 89.19 68 ALA A O 1
ATOM 548 N N . MET A 1 69 ? 1.400 -5.257 -7.414 1.00 88.62 69 MET A N 1
ATOM 549 C CA . MET A 1 69 ? 1.147 -4.039 -8.174 1.00 88.62 69 MET A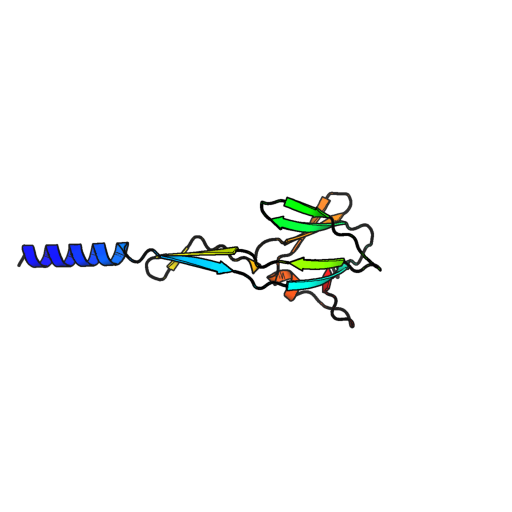 CA 1
ATOM 550 C C . MET A 1 69 ? 2.300 -3.784 -9.135 1.00 88.62 69 MET A C 1
ATOM 552 O O . MET A 1 69 ? 3.470 -3.865 -8.760 1.00 88.62 69 MET A O 1
ATOM 556 N N . GLY A 1 70 ? 1.957 -3.476 -10.383 1.00 88.12 70 GLY A N 1
ATOM 557 C CA . GLY A 1 70 ? 2.920 -3.125 -11.417 1.00 88.12 70 GLY A CA 1
ATOM 558 C C . GLY A 1 70 ? 3.432 -1.696 -11.269 1.00 88.12 70 GLY A C 1
ATOM 559 O O . GLY A 1 70 ? 2.718 -0.796 -10.834 1.00 88.12 70 GLY A O 1
ATOM 560 N N . GLY A 1 71 ? 4.678 -1.498 -11.669 1.00 88.75 71 GLY A N 1
ATOM 561 C CA . GLY A 1 71 ? 5.344 -0.212 -11.760 1.00 88.75 71 GLY A CA 1
ATOM 562 C C . GLY A 1 71 ? 6.507 -0.304 -12.734 1.00 88.75 71 GLY A C 1
ATOM 563 O O . GLY A 1 71 ? 6.584 -1.208 -13.567 1.00 88.75 71 GLY A O 1
ATOM 564 N N . GLY A 1 72 ? 7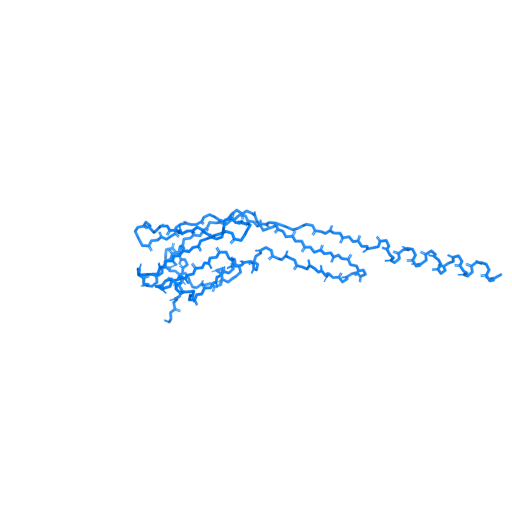.442 0.627 -12.628 1.00 89.69 72 GLY A N 1
ATOM 565 C CA . GLY A 1 72 ? 8.616 0.602 -13.478 1.00 89.69 72 GLY A CA 1
ATOM 566 C C . GLY A 1 72 ? 9.394 1.896 -13.462 1.00 89.69 72 GLY A C 1
ATOM 567 O O . GLY A 1 72 ? 9.085 2.847 -12.749 1.00 89.69 72 GLY A O 1
ATOM 568 N N . PHE A 1 73 ? 10.440 1.940 -14.265 1.00 90.06 73 PHE A N 1
ATOM 569 C CA . PHE A 1 73 ? 11.173 3.163 -14.535 1.00 90.06 73 PHE A CA 1
ATOM 570 C C . PHE A 1 73 ? 11.809 3.073 -15.913 1.00 90.06 73 PHE A C 1
ATOM 572 O O . PHE A 1 73 ? 12.044 1.997 -16.460 1.00 90.06 73 PHE A O 1
ATOM 579 N N . SER A 1 74 ? 12.127 4.226 -16.473 1.00 87.06 74 SER A N 1
ATOM 580 C CA . SER A 1 74 ? 12.941 4.311 -17.676 1.00 87.06 74 SER A CA 1
ATOM 581 C C . SER A 1 74 ? 14.371 4.687 -17.285 1.00 87.06 74 SER A C 1
ATOM 583 O O . SER A 1 74 ? 14.591 5.398 -16.304 1.00 87.06 74 SER A O 1
ATOM 585 N N . LYS A 1 75 ? 15.367 4.168 -17.999 1.00 87.00 75 LYS A N 1
ATOM 586 C CA . LYS A 1 75 ? 16.790 4.406 -17.730 1.00 87.00 75 LYS A CA 1
ATOM 587 C C . LYS A 1 75 ? 17.453 4.981 -18.971 1.00 87.00 75 LYS A C 1
ATOM 589 O O . LYS A 1 75 ? 17.255 4.454 -20.060 1.00 87.00 75 LYS A O 1
ATOM 594 N N . PHE A 1 76 ? 18.226 6.048 -18.797 1.00 83.88 76 PHE A N 1
ATOM 595 C CA . PHE A 1 76 ? 19.013 6.687 -19.849 1.00 83.88 76 PHE A CA 1
ATOM 596 C C . PHE A 1 76 ? 20.309 7.192 -19.231 1.00 83.88 76 PHE A C 1
ATOM 598 O O . PHE A 1 76 ? 20.271 7.849 -18.193 1.00 83.88 76 PHE A O 1
ATOM 605 N N . LEU A 1 77 ? 21.451 6.835 -19.825 1.00 80.38 77 LEU A N 1
ATOM 606 C CA . LEU A 1 77 ? 22.782 7.196 -19.315 1.00 80.38 77 LEU A CA 1
ATOM 607 C C . LEU A 1 77 ? 22.920 6.973 -17.797 1.00 80.38 77 LEU A C 1
ATOM 609 O O . LEU A 1 77 ? 23.393 7.836 -17.069 1.00 80.38 77 LEU A O 1
ATOM 613 N N . TRP A 1 78 ? 22.487 5.803 -17.313 1.00 76.81 78 TRP A N 1
ATOM 614 C CA . TRP A 1 78 ? 22.522 5.410 -15.891 1.00 76.81 78 TRP A CA 1
ATOM 615 C C . TRP A 1 78 ? 21.566 6.161 -14.955 1.00 76.81 78 TRP A C 1
ATOM 617 O O . TRP A 1 78 ? 21.376 5.733 -13.817 1.00 76.81 78 TRP A O 1
ATOM 627 N N . ILE A 1 79 ? 20.878 7.186 -15.447 1.00 82.81 79 ILE A N 1
ATOM 628 C CA . ILE A 1 79 ? 19.876 7.944 -14.706 1.00 82.81 79 ILE A CA 1
ATOM 629 C C . ILE A 1 79 ? 18.509 7.278 -14.889 1.00 82.81 79 ILE A C 1
ATOM 631 O O . ILE A 1 79 ? 18.094 6.957 -16.003 1.00 82.81 79 ILE A O 1
ATOM 635 N N . LYS A 1 80 ? 17.805 7.049 -13.774 1.00 86.00 80 LYS A N 1
ATOM 636 C CA . LYS A 1 80 ? 16.436 6.514 -13.755 1.00 86.00 80 LYS A CA 1
ATOM 637 C C . LYS A 1 80 ? 15.425 7.664 -13.737 1.00 86.00 80 LYS A C 1
ATOM 639 O O . LYS A 1 80 ? 15.462 8.471 -12.810 1.00 86.00 80 LYS A O 1
ATOM 644 N N . TYR A 1 81 ? 14.495 7.684 -14.682 1.00 85.06 81 TYR A N 1
ATOM 645 C CA . TYR A 1 81 ? 13.407 8.658 -14.813 1.00 85.06 81 TYR A CA 1
ATOM 646 C C . TYR A 1 81 ? 12.049 7.947 -14.932 1.00 85.06 81 TYR A C 1
ATOM 648 O O . TYR A 1 81 ? 12.000 6.726 -15.088 1.00 85.06 81 TYR A O 1
ATOM 656 N N . ASN A 1 82 ? 10.944 8.693 -14.810 1.00 83.06 82 ASN A N 1
ATOM 657 C CA . ASN A 1 82 ? 9.572 8.157 -14.804 1.00 83.06 82 ASN A CA 1
ATOM 658 C C . ASN A 1 82 ? 9.394 6.976 -13.835 1.00 83.06 82 ASN A C 1
ATOM 660 O O . ASN A 1 82 ? 8.844 5.937 -14.196 1.00 83.06 82 ASN A O 1
ATOM 664 N N . LYS A 1 83 ? 9.929 7.114 -12.616 1.00 86.94 83 LYS A N 1
ATOM 665 C CA . LYS A 1 83 ? 9.841 6.070 -11.594 1.00 86.94 83 LYS A CA 1
ATOM 666 C C . LYS A 1 83 ? 8.404 5.959 -11.095 1.00 86.94 83 LYS A C 1
ATOM 668 O O . LYS A 1 83 ? 7.825 6.931 -10.628 1.00 86.94 83 LYS A O 1
ATOM 673 N N . SER A 1 84 ? 7.881 4.753 -11.176 1.00 87.50 84 SER A N 1
ATOM 674 C CA . SER A 1 84 ? 6.594 4.305 -10.676 1.00 87.50 84 SER A CA 1
ATOM 675 C C . SER A 1 84 ? 6.888 3.183 -9.692 1.00 87.50 84 SER A C 1
ATOM 677 O O . SER A 1 84 ? 7.157 2.061 -10.114 1.00 87.50 84 SER A O 1
ATOM 679 N N . ILE A 1 85 ? 6.953 3.518 -8.402 1.00 88.56 85 ILE A N 1
ATOM 680 C CA . ILE A 1 85 ? 7.279 2.577 -7.324 1.00 88.56 85 ILE A CA 1
ATOM 681 C C . ILE A 1 85 ? 5.955 2.071 -6.745 1.00 88.56 85 ILE A C 1
ATOM 683 O O . ILE A 1 85 ? 5.244 2.861 -6.122 1.00 88.56 85 ILE A O 1
ATOM 687 N N . PRO A 1 86 ? 5.593 0.795 -6.959 1.00 87.00 86 PRO A N 1
ATOM 688 C CA . PRO A 1 86 ? 4.290 0.294 -6.539 1.00 87.00 86 PRO A CA 1
ATOM 689 C C . PRO A 1 86 ? 4.065 0.370 -5.025 1.00 87.00 86 PRO A C 1
ATOM 691 O O . PRO A 1 86 ? 2.944 0.580 -4.572 1.00 87.00 86 PRO A O 1
ATOM 694 N N . GLU A 1 87 ? 5.128 0.244 -4.232 1.00 89.31 87 GLU A N 1
ATOM 695 C CA . GLU A 1 87 ? 5.079 0.305 -2.771 1.00 89.31 87 GLU A CA 1
ATOM 696 C C . GLU A 1 87 ? 4.744 1.703 -2.223 1.00 89.31 87 GLU A C 1
ATOM 698 O O . GLU A 1 87 ? 4.308 1.822 -1.075 1.00 89.31 87 GLU A O 1
ATOM 703 N N . ASP A 1 88 ? 4.902 2.748 -3.040 1.00 90.50 88 ASP A N 1
ATOM 704 C CA . ASP A 1 88 ? 4.594 4.136 -2.678 1.00 90.50 88 ASP A CA 1
ATOM 705 C C . ASP A 1 88 ? 3.159 4.544 -3.045 1.00 90.50 88 ASP A C 1
ATOM 707 O O . ASP A 1 88 ? 2.688 5.611 -2.639 1.00 90.50 88 ASP A O 1
ATOM 711 N N . TYR A 1 89 ? 2.429 3.701 -3.779 1.00 89.56 89 TYR A N 1
ATOM 712 C CA . TYR A 1 89 ? 1.040 3.974 -4.130 1.00 89.56 89 TYR A CA 1
ATOM 713 C C . TYR A 1 89 ? 0.141 3.966 -2.896 1.00 89.56 89 TYR A C 1
ATOM 715 O O . TYR A 1 89 ? 0.227 3.082 -2.045 1.00 89.56 89 TYR A O 1
ATOM 723 N N . LYS A 1 90 ? -0.750 4.960 -2.810 1.00 92.00 90 LYS A N 1
ATOM 724 C CA . LYS A 1 90 ? -1.749 5.061 -1.745 1.00 92.00 90 LYS A CA 1
ATOM 725 C C . LYS A 1 90 ? -2.818 3.996 -1.958 1.00 92.00 90 LYS A C 1
ATOM 727 O O . LYS A 1 90 ? -3.652 4.106 -2.853 1.00 92.00 90 LYS A O 1
ATOM 732 N N . ILE A 1 91 ? -2.761 2.955 -1.137 1.00 92.31 91 ILE A N 1
ATOM 733 C CA . ILE A 1 91 ? -3.585 1.752 -1.275 1.00 92.31 91 ILE A CA 1
ATOM 734 C C . ILE A 1 91 ? -4.691 1.664 -0.235 1.00 92.31 91 ILE A C 1
ATOM 736 O O . ILE A 1 91 ? -5.684 0.989 -0.479 1.00 92.31 91 ILE A O 1
ATOM 740 N N . ILE A 1 92 ? -4.551 2.349 0.900 1.00 92.94 92 ILE A N 1
ATOM 741 C CA . ILE A 1 92 ? -5.574 2.394 1.946 1.00 92.94 92 ILE A CA 1
ATOM 742 C C . ILE A 1 92 ? -5.954 3.842 2.209 1.00 92.94 92 ILE A C 1
ATOM 744 O O . ILE A 1 92 ? -5.084 4.694 2.368 1.00 92.94 92 ILE A O 1
ATOM 748 N N . ARG A 1 93 ? -7.256 4.114 2.289 1.00 93.69 93 ARG A N 1
ATOM 749 C CA . ARG A 1 93 ? -7.817 5.403 2.705 1.00 93.69 93 ARG A CA 1
ATOM 750 C C . ARG A 1 93 ? -8.645 5.217 3.956 1.00 93.69 93 ARG A C 1
ATOM 752 O O . ARG A 1 93 ? -9.397 4.254 4.063 1.00 93.69 93 ARG A O 1
ATOM 759 N N . ILE A 1 94 ? -8.550 6.176 4.861 1.00 92.19 94 ILE A N 1
ATOM 760 C CA . ILE A 1 94 ? -9.411 6.263 6.032 1.00 92.19 94 ILE A CA 1
ATOM 761 C C . ILE A 1 94 ? -10.238 7.527 5.907 1.00 92.19 94 ILE A C 1
ATOM 763 O O . ILE A 1 94 ? -9.689 8.619 5.735 1.00 92.19 94 ILE A O 1
ATOM 767 N N . LEU A 1 95 ? -11.553 7.374 6.008 1.00 92.38 95 LEU A N 1
ATOM 768 C CA . LEU A 1 95 ? -12.501 8.472 5.983 1.00 92.38 95 LEU A CA 1
ATOM 769 C C . LEU A 1 95 ? -13.270 8.537 7.295 1.00 92.38 95 LEU A C 1
ATOM 771 O O . LEU A 1 95 ? -13.669 7.511 7.843 1.00 92.38 95 LEU A O 1
ATOM 775 N N . ALA A 1 96 ? -13.534 9.752 7.758 1.00 90.56 96 ALA A N 1
ATOM 776 C CA . ALA A 1 96 ? -14.471 10.020 8.838 1.00 90.56 96 ALA A CA 1
ATOM 777 C C . ALA A 1 96 ? -15.549 10.957 8.299 1.00 90.56 96 ALA A C 1
ATOM 779 O O . ALA A 1 96 ? -15.223 12.020 7.768 1.00 90.56 96 ALA A O 1
ATOM 780 N N . ASN A 1 97 ? -16.821 10.565 8.408 1.00 88.88 97 ASN A N 1
ATOM 781 C CA . ASN A 1 97 ? -17.948 11.332 7.857 1.00 88.88 97 ASN A CA 1
ATOM 782 C C . ASN A 1 97 ? -17.718 11.737 6.386 1.00 88.88 97 ASN A C 1
ATOM 784 O O . ASN A 1 97 ? -17.860 12.903 6.023 1.00 88.88 97 ASN A O 1
ATOM 788 N N . ASP A 1 98 ? -17.255 10.778 5.575 1.00 88.88 98 ASP A N 1
ATOM 789 C CA . ASP A 1 98 ? -16.938 10.927 4.144 1.00 88.88 98 ASP A CA 1
ATOM 790 C C . ASP A 1 98 ? -15.831 11.940 3.802 1.00 88.88 98 ASP A C 1
ATOM 792 O O . ASP A 1 98 ? -15.557 12.211 2.634 1.00 88.88 98 ASP A O 1
ATOM 796 N N . LYS A 1 99 ? -15.115 12.452 4.809 1.00 91.69 99 LYS A N 1
ATOM 797 C CA . LYS A 1 99 ? -13.906 13.256 4.619 1.00 91.69 99 LYS A CA 1
ATOM 798 C C . LYS A 1 99 ? -12.673 12.383 4.749 1.00 91.69 99 LYS A C 1
ATOM 800 O O . LYS A 1 99 ? -12.529 11.646 5.724 1.00 91.69 99 LYS A O 1
ATOM 805 N N . LEU A 1 100 ? -11.767 12.501 3.783 1.00 92.06 100 LEU A N 1
ATOM 806 C CA . LEU A 1 100 ? -10.473 11.834 3.823 1.00 92.06 100 LEU A CA 1
ATOM 807 C C . LEU A 1 100 ? -9.657 12.342 5.019 1.00 92.06 100 LEU A C 1
ATOM 809 O O . LEU A 1 100 ? -9.366 13.532 5.114 1.00 92.06 100 LEU A O 1
ATOM 813 N N . ILE A 1 101 ? -9.287 11.430 5.915 1.00 92.06 101 ILE A N 1
ATOM 814 C CA . ILE A 1 101 ? -8.450 11.721 7.084 1.00 92.06 101 ILE A CA 1
ATOM 815 C C . ILE A 1 101 ? -6.997 11.394 6.785 1.00 92.06 101 ILE A C 1
ATOM 817 O O . ILE A 1 101 ? -6.103 12.182 7.094 1.00 92.06 101 ILE A O 1
ATOM 821 N N . LYS A 1 102 ? -6.754 10.213 6.209 1.00 92.00 102 LYS A N 1
ATOM 822 C CA . LYS A 1 102 ? -5.402 9.751 5.916 1.00 92.00 102 LYS A CA 1
ATOM 823 C C . LYS A 1 102 ? -5.394 8.702 4.819 1.00 92.00 102 LYS A C 1
ATOM 825 O O . LYS A 1 102 ? -6.344 7.937 4.666 1.00 92.00 102 LYS A O 1
ATOM 830 N N . GLU A 1 103 ? -4.288 8.662 4.096 1.00 93.50 103 GLU A N 1
ATOM 831 C CA . GLU A 1 103 ? -3.972 7.623 3.128 1.00 93.50 103 GLU A CA 1
ATOM 832 C C . GLU A 1 103 ? -2.676 6.937 3.533 1.00 93.50 103 GLU A C 1
ATOM 834 O O . GLU A 1 103 ? -1.801 7.575 4.120 1.00 93.50 103 GLU A O 1
ATOM 839 N N . PHE A 1 104 ? -2.560 5.657 3.199 1.00 93.50 104 PHE A N 1
ATOM 840 C CA . PHE A 1 104 ? -1.373 4.864 3.469 1.00 93.50 104 PHE A CA 1
ATOM 841 C C . PHE A 1 104 ? -0.918 4.118 2.219 1.00 93.50 104 PHE A C 1
ATOM 843 O O . PHE A 1 104 ? -1.735 3.545 1.489 1.00 93.50 104 PHE A O 1
ATOM 850 N N . SER A 1 105 ? 0.390 4.125 1.983 1.00 93.19 105 SER A N 1
ATOM 851 C CA . SER A 1 105 ? 1.071 3.218 1.061 1.00 93.19 105 SER A CA 1
ATOM 852 C C . SER A 1 105 ? 1.546 1.944 1.764 1.00 93.19 105 SER A C 1
ATOM 854 O O . SER A 1 105 ? 1.488 1.851 2.990 1.00 93.19 105 SER A O 1
ATOM 856 N N . ILE A 1 106 ? 2.038 0.962 1.000 1.00 90.75 106 ILE A N 1
ATOM 857 C CA . ILE A 1 106 ? 2.648 -0.258 1.562 1.00 90.75 106 ILE A CA 1
ATOM 858 C C . ILE A 1 106 ? 3.797 0.117 2.502 1.00 90.75 106 ILE A C 1
ATOM 860 O O . ILE A 1 106 ? 3.825 -0.330 3.645 1.00 90.75 106 ILE A O 1
ATOM 864 N N . ASN A 1 107 ? 4.698 0.989 2.041 1.00 91.81 107 ASN A N 1
ATOM 865 C CA . ASN A 1 107 ? 5.847 1.428 2.833 1.00 91.81 107 ASN A CA 1
ATOM 866 C C . ASN A 1 107 ? 5.424 2.111 4.141 1.00 91.81 107 ASN A C 1
ATOM 868 O O . ASN A 1 107 ? 6.047 1.900 5.178 1.00 91.81 107 ASN A O 1
ATOM 872 N N . GLU A 1 108 ? 4.356 2.911 4.112 1.00 92.75 108 GLU A N 1
ATOM 873 C CA . GLU A 1 108 ? 3.837 3.568 5.315 1.00 92.75 108 GLU A CA 1
ATOM 874 C C . GLU A 1 108 ? 3.163 2.577 6.267 1.00 92.75 108 GLU A C 1
ATOM 876 O O . GLU A 1 108 ? 3.315 2.717 7.477 1.00 92.75 108 GLU A O 1
ATOM 881 N N . ILE A 1 109 ? 2.449 1.574 5.744 1.00 91.56 109 ILE A N 1
ATOM 882 C CA . ILE A 1 109 ? 1.818 0.515 6.546 1.00 91.56 109 ILE A CA 1
ATOM 883 C C . ILE A 1 109 ? 2.874 -0.304 7.279 1.00 91.56 109 ILE A C 1
ATOM 885 O O . ILE A 1 109 ? 2.752 -0.505 8.483 1.00 91.56 109 ILE A O 1
ATOM 889 N N . GLU A 1 110 ? 3.923 -0.738 6.581 1.00 90.31 110 GLU A N 1
ATOM 890 C CA . GLU A 1 110 ? 4.981 -1.577 7.158 1.00 90.31 110 GLU A CA 1
ATOM 891 C C . GLU A 1 110 ? 5.787 -0.851 8.257 1.00 90.31 110 GLU A C 1
ATOM 893 O O . GLU A 1 110 ? 6.474 -1.497 9.045 1.00 90.31 110 GLU A O 1
ATOM 898 N N . GLN A 1 111 ? 5.663 0.478 8.360 1.00 91.38 111 GLN A N 1
ATOM 899 C CA . GLN A 1 111 ? 6.258 1.304 9.418 1.00 91.38 111 GLN A CA 1
ATOM 900 C C . GLN A 1 111 ? 5.312 1.582 10.599 1.00 91.38 111 GLN A C 1
ATOM 902 O O . GLN A 1 111 ? 5.725 2.201 11.585 1.00 91.38 111 GLN A O 1
ATOM 907 N N . LEU A 1 112 ? 4.042 1.173 10.524 1.00 90.38 112 LEU A N 1
ATOM 908 C CA . LEU A 1 112 ? 3.090 1.377 11.613 1.00 90.38 112 LEU A CA 1
ATOM 909 C C . LEU A 1 112 ? 3.400 0.478 12.811 1.00 90.38 112 LEU A C 1
ATOM 911 O O . LEU A 1 112 ? 3.933 -0.624 12.690 1.00 90.38 112 LEU A O 1
ATOM 915 N N . LYS A 1 113 ? 2.987 0.944 13.994 1.00 90.38 113 LYS A N 1
ATOM 916 C CA . LYS A 1 113 ? 3.004 0.123 15.206 1.00 90.38 113 LYS A CA 1
ATOM 917 C C . LYS A 1 113 ? 2.044 -1.056 15.044 1.00 90.38 113 LYS A C 1
ATOM 919 O O . LYS A 1 113 ? 0.932 -0.888 14.537 1.00 90.38 113 LYS A O 1
ATOM 924 N N . MET A 1 114 ? 2.463 -2.213 15.538 1.00 91.62 114 MET A N 1
ATOM 925 C CA . MET A 1 114 ? 1.628 -3.404 15.641 1.00 91.62 114 MET A CA 1
ATOM 926 C C . MET A 1 114 ? 1.130 -3.594 17.076 1.00 91.62 114 MET A C 1
ATOM 928 O O . MET A 1 114 ? 1.795 -3.176 18.027 1.00 91.62 114 MET A O 1
ATOM 932 N N . ASP A 1 115 ? -0.033 -4.221 17.232 1.00 89.25 115 ASP A N 1
ATOM 933 C CA . ASP A 1 115 ? -0.500 -4.733 18.520 1.00 89.25 115 ASP A CA 1
ATOM 934 C C . ASP A 1 115 ? 0.191 -6.064 18.890 1.00 89.25 115 ASP A C 1
ATOM 936 O O . ASP A 1 115 ? 1.000 -6.611 18.136 1.00 89.25 115 ASP A O 1
ATOM 940 N N . ALA A 1 116 ? -0.149 -6.615 20.059 1.00 87.81 116 ALA A N 1
ATOM 941 C CA . ALA A 1 116 ? 0.381 -7.900 20.525 1.00 87.81 116 ALA A CA 1
ATOM 942 C C . ALA A 1 116 ? -0.012 -9.102 19.638 1.00 87.81 116 ALA A C 1
ATOM 944 O O . ALA A 1 116 ? 0.597 -10.163 19.750 1.00 87.81 116 ALA A O 1
ATOM 945 N N . ASN A 1 117 ? -1.004 -8.942 18.757 1.00 86.75 117 ASN A N 1
ATOM 946 C CA . ASN A 1 117 ? -1.485 -9.969 17.834 1.00 86.75 117 ASN A CA 1
ATOM 947 C C . ASN A 1 117 ? -0.913 -9.794 16.413 1.00 86.75 117 ASN A C 1
ATOM 949 O O . ASN A 1 117 ? -1.338 -10.500 15.500 1.00 86.75 117 ASN A O 1
ATOM 953 N N . GLY A 1 118 ? 0.019 -8.853 16.205 1.00 86.50 118 GLY A N 1
ATOM 954 C CA . GLY A 1 118 ? 0.625 -8.575 14.899 1.00 86.50 118 GLY A CA 1
ATOM 955 C C . GLY A 1 118 ? -0.258 -7.757 13.950 1.00 86.50 118 GLY A C 1
ATOM 956 O O . GLY A 1 118 ? 0.001 -7.722 12.748 1.00 86.50 118 GLY A O 1
ATOM 957 N N . ARG A 1 119 ? -1.305 -7.100 14.460 1.00 89.81 119 ARG A N 1
ATOM 958 C CA . ARG A 1 119 ? -2.218 -6.255 13.680 1.00 89.81 119 ARG A CA 1
ATOM 959 C C . ARG A 1 119 ? -1.685 -4.836 13.621 1.00 89.81 119 ARG A C 1
ATOM 961 O O . ARG A 1 119 ? -1.293 -4.270 14.640 1.00 89.81 119 ARG A O 1
ATOM 968 N N . PHE A 1 120 ? -1.721 -4.231 12.444 1.00 89.81 120 PHE A N 1
ATOM 969 C CA . PHE A 1 120 ? -1.302 -2.849 12.253 1.00 89.81 120 PHE A CA 1
ATOM 970 C C . PHE A 1 120 ? -2.333 -1.878 12.834 1.00 89.81 120 PHE A C 1
ATOM 972 O O . PHE A 1 120 ? -3.531 -1.966 12.552 1.00 89.81 120 PHE A O 1
ATOM 979 N N . LEU A 1 121 ? -1.854 -0.918 13.623 1.00 87.31 121 LEU A N 1
ATOM 980 C CA . LEU A 1 121 ? -2.684 0.103 14.253 1.00 87.31 121 LEU A CA 1
ATOM 981 C C . LEU A 1 121 ? -2.781 1.330 13.344 1.00 87.31 121 LEU A C 1
ATOM 983 O O . LEU A 1 121 ? -1.861 2.149 13.256 1.00 87.31 121 LEU A O 1
ATOM 987 N N . LEU A 1 122 ? -3.918 1.460 12.664 1.00 81.56 122 LEU A N 1
ATOM 988 C CA . LEU A 1 122 ? -4.214 2.600 11.811 1.00 81.56 122 LEU A CA 1
ATOM 989 C C . LEU A 1 122 ? -4.678 3.780 12.677 1.00 81.56 122 LEU A C 1
ATOM 991 O O . LEU A 1 122 ? -5.713 3.698 13.334 1.00 81.56 122 LEU A O 1
ATOM 995 N N . LEU A 1 123 ? -3.928 4.890 12.627 1.00 73.50 123 LEU A N 1
ATOM 996 C CA . LEU A 1 123 ? -4.172 6.120 13.404 1.00 73.50 123 LEU A CA 1
ATOM 997 C C . LEU A 1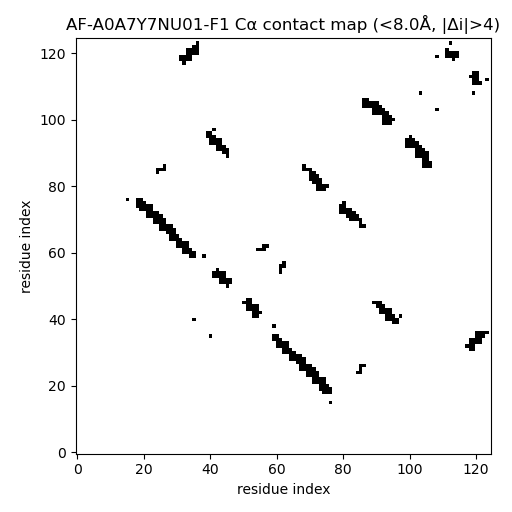 123 ? -4.026 5.937 14.926 1.00 73.50 123 LEU A C 1
ATOM 999 O O . LEU A 1 123 ? -4.915 6.294 15.682 1.00 73.50 123 LEU A O 1
ATOM 1003 N N . ASN A 1 124 ? -2.878 5.433 15.376 1.00 60.00 124 ASN A N 1
ATOM 1004 C CA . ASN A 1 124 ? -2.501 5.494 16.790 1.00 60.00 124 ASN A CA 1
ATOM 1005 C C . ASN A 1 124 ? -1.993 6.918 17.111 1.00 60.00 124 ASN A C 1
ATOM 1007 O O . ASN A 1 124 ? -0.960 7.318 16.563 1.00 60.00 124 ASN A O 1
ATOM 1011 N N . LYS A 1 125 ? -2.749 7.699 17.893 1.00 50.81 125 LYS A N 1
ATOM 1012 C CA . LYS A 1 125 ? -2.337 9.027 18.376 1.00 50.81 125 LYS A CA 1
ATOM 1013 C C . LYS A 1 125 ? -1.558 8.923 19.679 1.00 50.81 125 LYS A C 1
ATOM 1015 O O . LYS A 1 125 ? -2.035 8.224 20.593 1.00 50.81 125 LYS A O 1
#

Sequence (125 aa):
MKKSFSIFVLVISICMFSNCAKFETQSKPRHYQFMVEKPEYKVMIHKGAGEFSQLTAIDNVFNVDIPAMGGGFSKFLWIKYNKSIPEDYKIIRILANDKLIKEFSINEIEQLKMDANGRFLLLNK

Radius of gyration: 22.78 Å; Cα contacts (8 Å, |Δi|>4): 210; chains: 1; bounding box: 60×24×63 Å

Foldseek 3Di:
DVVVVVVVVVVVVVVQVVQKDKFKDKDAKDKAKAAEPDPQKWKWFDPDPRDIDTFDDDVRITIDIDHIDMWIWIDGPNDTHPGDDQQQDFTMFIDHPNHTDDTDGNVRQVPADADPVRHGYDDDD

Mean predicted aligned error: 8.43 Å